Protein AF-A0A349DX85-F1 (afdb_monomer_lite)

Radius of gyration: 20.63 Å; chains: 1; bounding box: 43×67×56 Å

Foldseek 3Di:
DDDDDPPPVVVPPPPPDPPVPPLDADLDVVVLQQCLLVLLLDPDVVSVVSSLVRAADDPVLLVLCLVVVHADDVSDNCVNVVDPVVSVVQSVQQVVVSNVLSVVCVVVVQRPQKGWDDWPDDWDQPDPVQRKTKDFTWTWIDRPPDIWTKTCAIWMQHPSHTYHDDHIGGD

Structure (mmCIF, N/CA/C/O backbone):
data_AF-A0A349DX85-F1
#
_entry.id   AF-A0A349DX85-F1
#
loop_
_atom_site.group_PDB
_atom_site.id
_atom_site.type_symbol
_atom_site.label_atom_id
_atom_site.label_alt_id
_atom_site.label_comp_id
_atom_site.label_asym_id
_atom_site.label_entity_id
_atom_site.label_seq_id
_atom_site.pdbx_PDB_ins_code
_atom_site.Cartn_x
_atom_site.Cartn_y
_atom_site.Cartn_z
_atom_site.occupancy
_atom_site.B_iso_or_equiv
_atom_site.auth_seq_id
_atom_site.auth_comp_id
_atom_site.auth_asym_id
_atom_site.auth_atom_id
_atom_site.pdbx_PDB_model_num
ATOM 1 N N . MET A 1 1 ? 14.541 -55.160 33.016 1.00 45.50 1 MET A N 1
ATOM 2 C CA . MET A 1 1 ? 15.114 -54.557 31.791 1.00 45.50 1 MET A CA 1
ATOM 3 C C . MET A 1 1 ? 14.006 -53.919 30.963 1.00 45.50 1 MET A C 1
ATOM 5 O O . MET A 1 1 ? 13.387 -54.589 30.151 1.00 45.50 1 MET A O 1
ATOM 9 N N . LYS A 1 2 ? 13.692 -52.652 31.232 1.00 49.75 2 LYS A N 1
ATOM 10 C CA . LYS A 1 2 ? 12.716 -51.839 30.493 1.00 49.75 2 LYS A CA 1
ATOM 11 C C . LYS A 1 2 ? 13.091 -50.384 30.753 1.00 49.75 2 LYS A C 1
ATOM 13 O O . LYS A 1 2 ? 12.814 -49.964 31.864 1.00 49.75 2 LYS A O 1
ATOM 18 N N . THR A 1 3 ? 13.722 -49.686 29.799 1.00 51.94 3 THR A N 1
ATOM 19 C CA . THR A 1 3 ? 13.794 -48.201 29.714 1.00 51.94 3 THR A CA 1
ATOM 20 C C . THR A 1 3 ? 14.815 -47.731 28.662 1.00 51.94 3 THR A C 1
ATOM 22 O O . THR A 1 3 ? 15.790 -47.077 28.997 1.00 51.94 3 THR A O 1
ATOM 25 N N . THR A 1 4 ? 14.615 -48.011 27.371 1.00 54.06 4 THR A N 1
ATOM 26 C CA . THR A 1 4 ? 15.433 -47.373 26.305 1.00 54.06 4 THR A CA 1
ATOM 27 C C . THR A 1 4 ? 14.689 -47.266 24.968 1.00 54.06 4 THR A C 1
ATOM 29 O O . THR A 1 4 ? 15.251 -47.534 23.915 1.00 54.06 4 THR A O 1
ATOM 32 N N . PHE A 1 5 ? 13.407 -46.883 24.973 1.00 49.94 5 PHE A N 1
ATOM 33 C CA . PHE A 1 5 ? 12.671 -46.682 23.708 1.00 49.94 5 PHE A CA 1
ATOM 34 C C . PHE A 1 5 ? 11.779 -45.433 23.658 1.00 49.94 5 PHE A C 1
ATOM 36 O O . PHE A 1 5 ? 11.013 -45.269 22.715 1.00 49.94 5 PHE A O 1
ATOM 43 N N . LEU A 1 6 ? 11.880 -44.529 24.644 1.00 48.38 6 LEU A N 1
ATOM 44 C CA . LEU A 1 6 ? 10.982 -43.368 24.759 1.00 48.38 6 LEU A CA 1
ATOM 45 C C . LEU A 1 6 ? 11.647 -42.002 24.511 1.00 48.38 6 LEU A C 1
ATOM 47 O O . LEU A 1 6 ? 10.987 -40.976 24.620 1.00 48.38 6 LEU A O 1
ATOM 51 N N . THR A 1 7 ? 12.932 -41.958 24.157 1.00 50.16 7 THR A N 1
ATOM 52 C CA . THR A 1 7 ? 13.657 -40.697 23.900 1.00 50.16 7 THR A CA 1
ATOM 53 C C . THR A 1 7 ? 13.897 -40.402 22.420 1.00 50.16 7 THR A C 1
ATOM 55 O O . THR A 1 7 ? 14.252 -39.276 22.086 1.00 50.16 7 THR A O 1
ATOM 58 N N . LEU A 1 8 ? 13.641 -41.350 21.509 1.00 45.16 8 LEU A N 1
ATOM 59 C CA . LEU A 1 8 ? 13.883 -41.143 20.073 1.00 45.16 8 LEU A CA 1
ATOM 60 C C . LEU A 1 8 ? 12.685 -40.545 19.307 1.00 45.16 8 LEU A C 1
ATOM 62 O O . LEU A 1 8 ? 12.843 -40.129 18.164 1.00 45.16 8 LEU A O 1
ATOM 66 N N . LEU A 1 9 ? 11.498 -40.455 19.922 1.00 45.16 9 LEU A N 1
ATOM 67 C CA . LEU A 1 9 ? 10.293 -39.919 19.265 1.00 45.16 9 LEU A CA 1
ATOM 68 C C . LEU A 1 9 ? 10.064 -38.413 19.497 1.00 45.16 9 LEU A C 1
ATOM 70 O O . LEU A 1 9 ? 9.167 -37.835 18.890 1.00 45.16 9 LEU A O 1
ATOM 74 N N . LEU A 1 10 ? 10.867 -37.764 20.352 1.00 44.47 10 LEU A N 1
ATOM 75 C CA . LEU A 1 10 ? 10.724 -36.333 20.664 1.00 44.47 10 LEU A CA 1
ATOM 76 C C . LEU A 1 10 ? 11.577 -35.419 19.762 1.00 44.47 10 LEU A C 1
ATOM 78 O O . LEU A 1 10 ? 11.419 -34.204 19.790 1.00 44.47 10 LEU A O 1
ATOM 82 N N . ILE A 1 11 ? 12.472 -35.993 18.951 1.00 48.56 11 ILE A N 1
ATOM 83 C CA . ILE A 1 11 ? 13.346 -35.244 18.030 1.00 48.56 11 ILE A CA 1
ATOM 84 C C . ILE A 1 11 ? 12.696 -35.104 16.636 1.00 48.56 11 ILE A C 1
ATOM 86 O O . ILE A 1 11 ? 13.091 -34.254 15.842 1.00 48.56 11 ILE A O 1
ATOM 90 N N . LEU A 1 12 ? 11.633 -35.868 16.349 1.00 44.25 12 LEU A N 1
ATOM 91 C CA . LEU A 1 12 ? 10.972 -35.894 15.037 1.00 44.25 12 LEU A CA 1
ATOM 92 C C . LEU A 1 12 ? 9.736 -34.982 14.911 1.00 44.25 12 LEU A C 1
ATOM 94 O O . LEU A 1 12 ? 9.037 -35.038 13.904 1.00 44.25 12 LEU A O 1
ATOM 98 N N . SER A 1 13 ? 9.451 -34.140 15.907 1.00 46.94 13 SER A N 1
ATOM 99 C CA . SER A 1 13 ? 8.318 -33.197 15.890 1.00 46.94 13 SER A CA 1
ATOM 100 C C . SER A 1 13 ? 8.722 -31.735 15.644 1.00 46.94 13 SER A C 1
ATOM 102 O O . SER A 1 13 ? 7.856 -30.865 15.599 1.00 46.94 13 SER A O 1
ATOM 104 N N . ILE A 1 14 ? 10.012 -31.445 15.415 1.00 51.28 14 ILE A N 1
ATOM 105 C CA . ILE A 1 14 ? 10.510 -30.073 15.177 1.00 51.28 14 ILE A CA 1
ATOM 106 C C . ILE A 1 14 ? 10.543 -29.698 13.677 1.00 51.28 14 ILE A C 1
ATOM 108 O O . ILE A 1 14 ? 10.655 -28.525 13.331 1.00 51.28 14 ILE A O 1
ATOM 112 N N . THR A 1 15 ? 10.381 -30.643 12.746 1.00 48.22 15 THR A N 1
ATOM 113 C CA . THR A 1 15 ? 10.606 -30.378 11.307 1.00 48.22 15 THR A CA 1
ATOM 114 C C . THR A 1 15 ? 9.354 -30.103 10.471 1.00 48.22 15 THR A C 1
ATOM 116 O O . THR A 1 15 ? 9.464 -29.848 9.274 1.00 48.22 15 THR A O 1
ATOM 119 N N . LEU A 1 16 ? 8.161 -30.065 11.062 1.00 47.06 16 LEU A N 1
ATOM 120 C CA . LEU A 1 16 ? 6.907 -29.907 10.320 1.00 47.06 16 LEU A CA 1
ATOM 121 C C . LEU A 1 16 ? 6.114 -28.699 10.811 1.00 47.06 16 LEU A C 1
ATOM 123 O O . LEU A 1 16 ? 5.065 -28.880 11.396 1.00 47.06 16 LEU A O 1
ATOM 127 N N . PHE A 1 17 ? 6.603 -27.475 10.586 1.00 45.03 17 PHE A N 1
ATOM 128 C CA . PHE A 1 17 ? 5.746 -26.316 10.252 1.00 45.03 17 PHE A CA 1
ATOM 129 C C . PHE A 1 17 ? 6.538 -25.055 9.852 1.00 45.03 17 PHE A C 1
ATOM 131 O O . PHE A 1 17 ? 6.039 -23.941 9.967 1.00 45.03 17 PHE A O 1
ATOM 138 N N . CYS A 1 18 ? 7.734 -25.186 9.268 1.00 43.66 18 CYS A N 1
ATOM 139 C CA . CYS A 1 18 ? 8.260 -24.115 8.416 1.00 43.66 18 CYS A CA 1
ATOM 140 C C . CYS A 1 18 ? 7.638 -24.268 7.020 1.00 43.66 18 CYS A C 1
ATOM 142 O O . CYS A 1 18 ? 8.313 -24.586 6.044 1.00 43.66 18 CYS A O 1
ATOM 144 N N . LYS A 1 19 ? 6.315 -24.071 6.905 1.00 41.06 19 LYS A N 1
ATOM 145 C CA . LYS A 1 19 ? 5.758 -23.685 5.605 1.00 41.06 19 LYS A CA 1
ATOM 146 C C . LYS A 1 19 ? 6.350 -22.310 5.338 1.00 41.06 19 LYS A C 1
ATOM 148 O O . LYS A 1 19 ? 5.855 -21.326 5.879 1.00 41.06 19 LYS A O 1
ATOM 153 N N . ALA A 1 20 ? 7.440 -22.264 4.571 1.00 44.28 20 ALA A N 1
ATOM 154 C CA . ALA A 1 20 ? 7.908 -21.044 3.940 1.00 44.28 20 ALA A CA 1
ATOM 155 C C . ALA A 1 20 ? 6.699 -20.484 3.191 1.00 44.28 20 ALA A C 1
ATOM 157 O O . ALA A 1 20 ? 6.282 -21.011 2.158 1.00 44.28 20 ALA A O 1
ATOM 158 N N . GLN A 1 21 ? 6.028 -19.521 3.817 1.00 40.97 21 GLN A N 1
ATOM 159 C CA . GLN A 1 21 ? 4.832 -18.927 3.272 1.00 40.97 21 GLN A CA 1
ATOM 160 C C . GLN A 1 21 ? 5.281 -18.249 1.992 1.00 40.97 21 GLN A C 1
ATOM 162 O O . GLN A 1 21 ? 6.062 -17.304 2.039 1.00 40.97 21 GLN A O 1
ATOM 167 N N . SER A 1 22 ? 4.861 -18.825 0.865 1.00 43.88 22 SER A N 1
ATOM 168 C CA . SER A 1 22 ? 5.171 -18.356 -0.476 1.00 43.88 22 SER A CA 1
ATOM 169 C C . SER A 1 22 ? 5.131 -16.828 -0.500 1.00 43.88 22 SER A C 1
ATOM 171 O O . SER A 1 22 ? 4.083 -16.210 -0.301 1.00 43.88 22 SER A O 1
ATOM 173 N N . THR A 1 23 ? 6.305 -16.237 -0.700 1.00 53.22 23 THR A N 1
ATOM 174 C CA . THR A 1 23 ? 6.610 -14.803 -0.739 1.00 53.22 23 THR A CA 1
ATOM 175 C C . THR A 1 23 ? 6.076 -14.149 -2.012 1.00 53.22 23 THR A C 1
ATOM 177 O O . THR A 1 23 ? 6.702 -13.255 -2.570 1.00 53.22 23 THR A O 1
ATOM 180 N N . LYS A 1 24 ? 4.925 -14.601 -2.524 1.00 72.38 24 LYS A N 1
ATOM 181 C CA . LYS A 1 24 ? 4.341 -13.999 -3.720 1.00 72.38 24 LYS A CA 1
ATOM 182 C C . LYS A 1 24 ? 3.928 -12.568 -3.393 1.00 72.38 24 LYS A C 1
ATOM 184 O O . LYS A 1 24 ? 3.187 -12.327 -2.436 1.00 72.38 24 LYS A O 1
ATOM 189 N N . ASN A 1 25 ? 4.457 -11.636 -4.176 1.00 89.12 25 ASN A N 1
ATOM 190 C CA . ASN A 1 25 ? 4.056 -10.239 -4.158 1.00 89.12 25 ASN A CA 1
ATOM 191 C C . ASN A 1 25 ? 2.585 -10.110 -4.593 1.00 89.12 25 ASN A C 1
ATOM 193 O O . ASN A 1 25 ? 1.967 -11.061 -5.084 1.00 89.12 25 ASN A O 1
ATOM 197 N N . TYR A 1 26 ? 1.995 -8.933 -4.397 1.00 95.06 26 TYR A N 1
ATOM 198 C CA . TYR A 1 26 ? 0.586 -8.721 -4.719 1.00 95.06 26 TYR A CA 1
ATOM 199 C C . TYR A 1 26 ? 0.382 -8.574 -6.228 1.00 95.06 26 TYR A C 1
ATOM 201 O O . TYR A 1 26 ? 0.783 -7.578 -6.813 1.00 95.06 26 TYR A O 1
ATOM 209 N N . THR A 1 27 ? -0.318 -9.517 -6.857 1.00 95.56 27 THR A N 1
ATOM 210 C CA . THR A 1 27 ? -0.780 -9.401 -8.258 1.00 95.56 27 THR A CA 1
ATOM 211 C C . THR A 1 27 ? -2.207 -8.842 -8.365 1.00 95.56 27 THR A C 1
ATOM 213 O O . THR A 1 27 ? -2.621 -8.332 -9.413 1.00 95.56 27 THR A O 1
ATOM 216 N N . ASN A 1 28 ? -2.949 -8.894 -7.252 1.00 95.50 28 ASN A N 1
ATOM 217 C CA . ASN A 1 28 ? -4.299 -8.368 -7.071 1.00 95.50 28 ASN A CA 1
ATOM 218 C C . ASN A 1 28 ? -4.268 -7.201 -6.072 1.00 95.50 28 ASN A C 1
ATOM 220 O O . ASN A 1 28 ? -3.867 -7.372 -4.919 1.00 95.50 28 ASN A O 1
ATOM 224 N N . ILE A 1 29 ? -4.716 -6.026 -6.514 1.00 96.44 29 ILE A N 1
ATOM 225 C CA . ILE A 1 29 ? -4.672 -4.805 -5.709 1.00 96.44 29 ILE A CA 1
ATOM 226 C C . ILE A 1 29 ? -5.679 -4.806 -4.555 1.00 96.44 29 ILE A C 1
ATOM 228 O O . ILE A 1 29 ? -5.380 -4.315 -3.472 1.00 96.44 29 ILE A O 1
ATOM 232 N N . THR A 1 30 ? -6.847 -5.423 -4.740 1.00 96.75 30 THR A N 1
ATOM 233 C CA . THR A 1 30 ? -7.849 -5.563 -3.679 1.00 96.75 30 THR A CA 1
ATOM 234 C C . THR A 1 30 ? -7.274 -6.362 -2.521 1.00 96.75 30 THR A C 1
ATOM 236 O O . THR A 1 30 ? -7.438 -5.988 -1.365 1.00 96.75 30 THR A O 1
ATOM 239 N N . LYS A 1 31 ? -6.500 -7.410 -2.825 1.00 97.25 31 LYS A N 1
ATOM 240 C CA . LYS A 1 31 ? -5.841 -8.227 -1.806 1.00 97.25 31 LYS A CA 1
ATOM 241 C C . LYS A 1 31 ? -4.807 -7.434 -0.996 1.00 97.25 31 LYS A C 1
ATOM 243 O O . LYS A 1 31 ? -4.734 -7.597 0.221 1.00 97.25 31 LYS A O 1
ATOM 248 N N . LEU A 1 32 ? -4.060 -6.542 -1.653 1.00 97.25 32 LEU A N 1
ATOM 249 C CA . LEU A 1 32 ? -3.158 -5.593 -0.990 1.00 97.25 32 LEU A CA 1
ATOM 250 C C . LEU A 1 32 ? -3.940 -4.719 0.003 1.00 97.25 32 LEU A C 1
ATOM 252 O O . LEU A 1 32 ? -3.557 -4.613 1.170 1.00 97.25 32 LEU A O 1
ATOM 256 N N . TYR A 1 33 ? -5.070 -4.152 -0.425 1.00 98.00 33 TYR A N 1
ATOM 257 C CA . TYR A 1 33 ? -5.909 -3.310 0.430 1.00 98.00 33 TYR A CA 1
ATOM 258 C C . TYR A 1 33 ? -6.559 -4.066 1.595 1.00 98.00 33 TYR A C 1
ATOM 260 O O . TYR A 1 33 ? -6.602 -3.548 2.710 1.00 98.00 33 TYR A O 1
ATOM 268 N N . GLU A 1 34 ? -7.014 -5.299 1.377 1.00 97.81 34 GLU A N 1
ATOM 269 C CA . GLU A 1 34 ? -7.585 -6.164 2.415 1.00 97.81 34 GLU A CA 1
ATOM 270 C C . GLU A 1 34 ? -6.577 -6.559 3.497 1.00 97.81 34 GLU A C 1
ATOM 272 O O . GLU A 1 34 ? -6.943 -6.740 4.665 1.00 97.81 34 GLU A O 1
ATOM 277 N N . ASP A 1 35 ? -5.311 -6.736 3.122 1.00 98.06 35 ASP A N 1
ATOM 278 C CA . ASP A 1 35 ? -4.264 -7.150 4.049 1.00 98.06 35 ASP A CA 1
ATOM 279 C C . ASP A 1 35 ? -3.699 -5.962 4.847 1.00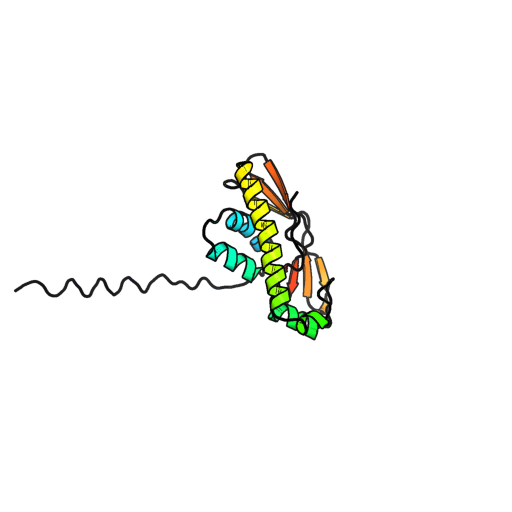 98.06 35 ASP A C 1
ATOM 281 O O . ASP A 1 35 ? -3.280 -6.145 5.994 1.00 98.06 35 ASP A O 1
ATOM 285 N N . PHE A 1 36 ? -3.807 -4.730 4.339 1.00 98.25 36 PHE A N 1
ATOM 286 C CA . PHE A 1 36 ? -3.384 -3.517 5.046 1.00 98.25 36 PHE A CA 1
ATOM 287 C C . PHE A 1 36 ? -3.942 -3.371 6.483 1.00 98.25 36 PHE A C 1
ATOM 289 O O . PHE A 1 36 ? -3.143 -3.232 7.415 1.00 98.25 36 PHE A O 1
ATOM 296 N N . PRO A 1 37 ? -5.264 -3.451 6.755 1.00 98.38 37 PRO A N 1
ATOM 297 C CA . PRO A 1 37 ? -5.777 -3.363 8.125 1.00 98.38 37 PRO A CA 1
ATOM 298 C C . PRO A 1 37 ? -5.320 -4.530 9.011 1.00 98.38 37 PRO A C 1
ATOM 300 O O . PRO A 1 37 ? -5.190 -4.360 10.223 1.00 98.38 37 PRO A O 1
ATOM 303 N N . LYS A 1 38 ? -5.035 -5.711 8.446 1.00 98.19 38 LYS A N 1
ATOM 304 C CA . LYS A 1 38 ? -4.482 -6.849 9.206 1.00 98.19 38 LYS A CA 1
ATOM 305 C C . LYS A 1 38 ? -3.058 -6.544 9.663 1.00 98.19 38 LYS A C 1
ATOM 307 O O . LYS A 1 38 ? -2.709 -6.808 10.811 1.00 98.19 38 LYS A O 1
ATOM 312 N N . VAL A 1 39 ? -2.270 -5.918 8.792 1.00 97.69 39 VAL A N 1
ATOM 313 C CA . VAL A 1 39 ? -0.903 -5.476 9.087 1.00 97.69 39 VAL A CA 1
ATOM 314 C C . VAL A 1 39 ? -0.891 -4.379 10.144 1.00 97.69 39 VAL A C 1
ATOM 316 O O . VAL A 1 39 ? -0.122 -4.475 11.099 1.00 97.69 39 VAL A O 1
ATOM 319 N N . LEU A 1 40 ? -1.793 -3.395 10.054 1.00 98.12 40 LEU A N 1
ATOM 320 C CA . LEU A 1 40 ? -1.943 -2.360 11.085 1.00 98.12 40 LEU A CA 1
ATOM 321 C C . LEU A 1 40 ? -2.223 -2.956 12.474 1.00 98.12 40 LEU A C 1
ATOM 323 O O . LEU A 1 40 ? -1.707 -2.454 13.473 1.00 98.12 40 LEU A O 1
ATOM 327 N N . LYS A 1 41 ? -3.017 -4.030 12.543 1.00 98.25 41 LYS A N 1
ATOM 328 C CA . LYS A 1 41 ? -3.371 -4.725 13.792 1.00 98.25 41 LYS A CA 1
ATOM 329 C C . LYS A 1 41 ? -2.273 -5.655 14.315 1.00 98.25 41 LYS A C 1
ATOM 331 O O . LYS A 1 41 ? -2.285 -6.000 15.494 1.00 98.25 41 LYS A O 1
ATOM 336 N N . SER A 1 42 ? -1.330 -6.067 13.470 1.00 97.25 42 SER A N 1
ATOM 337 C CA . SER A 1 42 ? -0.318 -7.061 13.830 1.00 97.25 42 SER A CA 1
ATOM 338 C C . SER A 1 42 ? 0.665 -6.534 14.876 1.00 97.25 42 SER A C 1
ATOM 340 O O . SER A 1 42 ? 1.272 -5.482 14.702 1.00 97.25 42 SER A O 1
ATOM 342 N N . ASN A 1 43 ? 0.911 -7.293 15.942 1.00 95.25 43 ASN A N 1
ATOM 343 C CA . ASN A 1 43 ? 2.038 -7.047 16.854 1.00 95.25 43 ASN A CA 1
ATOM 344 C C . ASN A 1 43 ? 3.320 -7.784 16.422 1.00 95.25 43 ASN A C 1
ATOM 346 O O . ASN A 1 43 ? 4.364 -7.621 17.043 1.00 95.25 43 ASN A O 1
ATOM 350 N N . ASN A 1 44 ? 3.256 -8.589 15.358 1.00 96.06 44 ASN A N 1
ATOM 351 C CA . ASN A 1 44 ? 4.395 -9.334 14.840 1.00 96.06 44 ASN A CA 1
ATOM 352 C C . ASN A 1 44 ? 5.134 -8.502 13.784 1.00 96.06 44 ASN A C 1
ATOM 354 O O . ASN A 1 44 ? 4.629 -8.318 12.673 1.00 96.06 44 ASN A O 1
ATOM 358 N N . TRP A 1 45 ? 6.345 -8.047 14.121 1.00 93.50 45 TRP A N 1
ATOM 359 C CA . TRP A 1 45 ? 7.194 -7.258 13.223 1.00 93.50 45 TRP A CA 1
ATOM 360 C C . TRP A 1 45 ? 7.469 -7.954 11.885 1.00 93.50 45 TRP A C 1
ATOM 362 O O . TRP A 1 45 ? 7.490 -7.290 10.856 1.00 93.50 45 TRP A O 1
ATOM 372 N N . ARG A 1 46 ? 7.578 -9.289 11.855 1.00 94.56 46 ARG A N 1
ATOM 373 C CA . ARG A 1 46 ? 7.811 -10.032 10.604 1.00 94.56 46 ARG A CA 1
ATOM 374 C C . ARG A 1 46 ? 6.646 -9.906 9.625 1.00 94.56 46 ARG A C 1
ATOM 376 O O . ARG A 1 46 ? 6.879 -9.814 8.431 1.00 94.56 46 ARG A O 1
ATOM 383 N N . VAL A 1 47 ? 5.406 -9.861 10.119 1.00 94.62 47 VAL A N 1
ATOM 384 C CA . VAL A 1 47 ? 4.210 -9.657 9.274 1.00 94.62 47 VAL A CA 1
ATOM 385 C C . VAL A 1 47 ? 4.210 -8.252 8.672 1.00 94.62 47 VAL A C 1
ATOM 387 O O . VAL A 1 47 ? 3.819 -8.064 7.525 1.00 94.62 47 VAL A O 1
ATOM 390 N N . ILE A 1 48 ? 4.651 -7.267 9.455 1.00 94.31 48 ILE A N 1
ATOM 391 C CA . ILE A 1 48 ? 4.736 -5.874 9.020 1.00 94.31 48 ILE A CA 1
ATOM 392 C C . ILE A 1 48 ? 5.834 -5.723 7.963 1.00 94.31 48 ILE A C 1
ATOM 394 O O . ILE A 1 48 ? 5.581 -5.175 6.893 1.00 94.31 48 ILE A O 1
ATOM 398 N N . ASP A 1 49 ? 7.027 -6.246 8.244 1.00 93.50 49 ASP A N 1
ATOM 399 C CA . ASP A 1 49 ? 8.166 -6.185 7.332 1.00 93.50 49 ASP A CA 1
ATOM 400 C C . ASP A 1 49 ? 7.893 -6.927 6.015 1.00 93.50 49 ASP A C 1
ATOM 402 O O . ASP A 1 49 ? 8.118 -6.364 4.945 1.00 93.50 49 ASP A O 1
ATOM 406 N N . ASP A 1 50 ? 7.321 -8.137 6.073 1.00 94.31 50 ASP A N 1
ATOM 407 C CA . ASP A 1 50 ? 6.941 -8.917 4.886 1.00 94.31 50 ASP A CA 1
ATOM 408 C C . ASP A 1 50 ? 5.935 -8.167 4.003 1.00 94.31 50 ASP A C 1
ATOM 410 O O . ASP A 1 50 ? 6.124 -8.071 2.789 1.00 94.31 50 ASP A O 1
ATOM 414 N N . TYR A 1 51 ? 4.903 -7.561 4.600 1.00 95.62 51 TYR A N 1
ATOM 415 C CA . TYR A 1 51 ? 3.948 -6.746 3.851 1.00 95.62 51 TYR A CA 1
ATOM 416 C C . TYR A 1 51 ? 4.639 -5.592 3.118 1.00 95.62 51 TYR A C 1
ATOM 418 O O . TYR A 1 51 ? 4.417 -5.407 1.922 1.00 95.62 51 TYR A O 1
ATOM 426 N N . PHE A 1 52 ? 5.505 -4.836 3.800 1.00 94.44 52 PHE A N 1
ATOM 427 C CA . PHE A 1 52 ? 6.193 -3.704 3.177 1.00 94.44 52 PHE A CA 1
ATOM 428 C C . PHE A 1 52 ? 7.199 -4.128 2.111 1.00 94.44 52 PHE A C 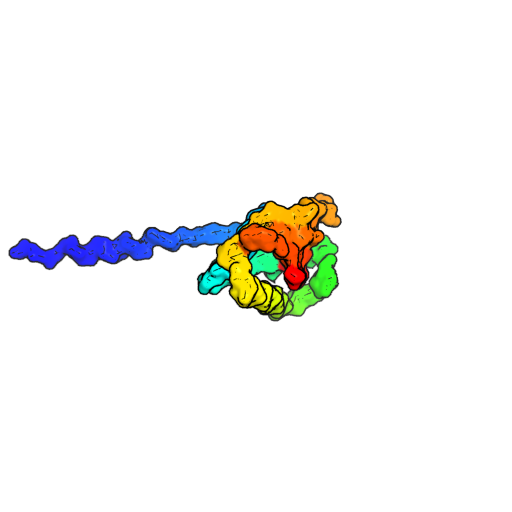1
ATOM 430 O O . PHE A 1 52 ? 7.255 -3.493 1.063 1.00 94.44 52 PHE A O 1
ATOM 437 N N . ASN A 1 53 ? 7.934 -5.222 2.308 1.00 92.31 53 ASN A N 1
ATOM 438 C CA . ASN A 1 53 ? 8.829 -5.758 1.276 1.00 92.31 53 ASN A CA 1
ATOM 439 C C . ASN A 1 53 ? 8.065 -6.175 0.003 1.00 92.31 53 ASN A C 1
ATOM 441 O O . ASN A 1 53 ? 8.595 -6.071 -1.105 1.00 92.31 53 ASN A O 1
ATOM 445 N N . LYS A 1 54 ? 6.805 -6.609 0.147 1.00 94.25 54 LYS A N 1
ATOM 446 C CA . LYS A 1 54 ? 5.934 -6.981 -0.978 1.00 94.25 54 LYS A CA 1
ATOM 447 C C . LYS A 1 54 ? 5.340 -5.797 -1.728 1.00 94.25 54 LYS A C 1
ATOM 449 O O . LYS A 1 54 ? 5.071 -5.937 -2.916 1.00 94.25 54 LYS A O 1
ATOM 454 N N . ILE A 1 55 ? 5.092 -4.673 -1.054 1.00 95.25 55 ILE A N 1
ATOM 455 C CA . ILE A 1 55 ? 4.406 -3.529 -1.674 1.00 95.25 55 ILE A CA 1
ATOM 456 C C . ILE A 1 55 ? 5.337 -2.384 -2.040 1.00 95.25 55 ILE A C 1
ATOM 458 O O . ILE A 1 55 ? 4.974 -1.587 -2.885 1.00 95.25 55 ILE A O 1
ATOM 462 N N . LEU A 1 56 ? 6.507 -2.243 -1.425 1.00 93.31 56 LEU A N 1
ATOM 463 C CA . LEU A 1 56 ? 7.409 -1.140 -1.748 1.00 93.31 56 LEU A CA 1
ATOM 464 C C . LEU A 1 56 ? 8.238 -1.470 -2.989 1.00 93.31 56 LEU A C 1
ATOM 466 O O . LEU A 1 56 ? 8.492 -2.643 -3.289 1.00 93.31 56 LEU A O 1
ATOM 470 N N . VAL A 1 57 ? 8.654 -0.422 -3.701 1.00 89.69 57 VAL A N 1
ATOM 471 C CA . VAL A 1 57 ? 9.624 -0.528 -4.796 1.00 89.69 57 VAL A CA 1
ATOM 472 C C . VAL A 1 57 ? 10.907 -1.211 -4.328 1.00 89.69 57 VAL A C 1
ATOM 474 O O . VAL A 1 57 ? 11.366 -1.020 -3.201 1.00 89.69 57 VAL A O 1
ATOM 477 N N . ASN A 1 58 ? 11.487 -2.024 -5.204 1.00 87.31 58 ASN A N 1
ATOM 478 C CA . ASN A 1 58 ? 12.730 -2.743 -4.957 1.00 87.31 58 ASN A CA 1
ATOM 479 C C . ASN A 1 58 ? 13.667 -2.622 -6.169 1.00 87.31 58 ASN A C 1
ATOM 481 O O . ASN A 1 58 ? 13.326 -2.002 -7.174 1.00 87.31 58 ASN A O 1
ATOM 485 N N . LYS A 1 59 ? 14.853 -3.234 -6.082 1.00 85.75 59 LYS A N 1
ATOM 486 C CA . LYS A 1 59 ? 15.857 -3.180 -7.153 1.00 85.75 59 LYS A CA 1
ATOM 487 C C . LYS A 1 59 ? 15.336 -3.701 -8.501 1.00 85.75 59 LYS A C 1
ATOM 489 O O . LYS A 1 59 ? 15.679 -3.116 -9.519 1.00 85.75 59 LYS A O 1
ATOM 494 N N . SER A 1 60 ? 14.513 -4.755 -8.504 1.00 87.62 60 SER A N 1
ATOM 495 C CA . SER A 1 60 ? 13.922 -5.314 -9.731 1.00 87.62 60 SER A CA 1
ATOM 496 C C . SER A 1 60 ? 12.982 -4.309 -10.384 1.00 87.62 60 SER A C 1
ATOM 498 O O . SER A 1 60 ? 13.170 -3.960 -11.540 1.00 87.62 60 SER A O 1
ATOM 500 N N . THR A 1 61 ? 12.045 -3.755 -9.605 1.00 88.44 61 THR A N 1
ATOM 501 C CA . THR A 1 61 ? 11.093 -2.748 -10.091 1.00 88.44 61 THR A CA 1
ATOM 502 C C . THR A 1 61 ? 11.808 -1.527 -10.667 1.00 88.44 61 THR A C 1
ATOM 504 O O . THR A 1 61 ? 11.423 -1.030 -11.719 1.00 88.44 61 THR A O 1
ATOM 507 N N . MET A 1 62 ? 12.866 -1.060 -9.999 1.00 85.12 62 MET A N 1
ATOM 508 C CA . MET A 1 62 ? 13.663 0.062 -10.491 1.00 85.12 62 MET A CA 1
ATOM 509 C C . MET A 1 62 ? 14.396 -0.292 -11.791 1.00 85.12 62 MET A C 1
ATOM 511 O O . MET A 1 62 ? 14.321 0.477 -12.742 1.00 85.12 62 MET A O 1
ATOM 515 N N . GLY A 1 63 ? 15.043 -1.462 -11.860 1.00 85.69 63 GLY A N 1
ATOM 516 C CA . GLY A 1 63 ? 15.733 -1.926 -13.069 1.00 85.69 63 GLY A CA 1
ATOM 517 C C . GLY A 1 63 ? 14.797 -2.055 -14.271 1.00 85.69 63 GLY A C 1
ATOM 518 O O . GLY A 1 63 ? 15.124 -1.568 -15.348 1.00 85.69 63 GLY A O 1
ATOM 519 N N . TYR A 1 64 ? 13.597 -2.605 -14.067 1.00 88.44 64 TYR A N 1
ATOM 520 C CA . TYR A 1 64 ? 12.571 -2.677 -15.108 1.00 88.44 64 TYR A CA 1
ATOM 521 C C . TYR A 1 64 ? 12.193 -1.291 -15.643 1.00 88.44 64 TYR A C 1
ATOM 523 O O . TYR A 1 64 ? 12.028 -1.107 -16.848 1.00 88.44 64 TYR A O 1
ATOM 531 N N . MET A 1 65 ? 12.046 -0.307 -14.753 1.00 84.88 65 MET A N 1
ATOM 532 C CA . MET A 1 65 ? 11.704 1.056 -15.154 1.00 84.88 65 MET A CA 1
ATOM 533 C C . MET A 1 65 ? 12.810 1.730 -15.960 1.00 84.88 65 MET A C 1
ATOM 535 O O . MET A 1 65 ? 12.501 2.418 -16.926 1.00 84.88 65 MET A O 1
ATOM 539 N N . GLU A 1 66 ? 14.074 1.521 -15.601 1.00 84.19 66 GLU A N 1
ATOM 540 C CA . GLU A 1 66 ? 15.204 2.039 -16.376 1.00 84.19 66 GLU A CA 1
ATOM 541 C C . GLU A 1 66 ? 15.296 1.391 -17.755 1.00 84.19 66 GLU A C 1
ATOM 543 O O . GLU A 1 66 ? 15.390 2.110 -18.746 1.00 84.19 66 GLU A O 1
ATOM 548 N N . GLU A 1 67 ? 15.186 0.062 -17.830 1.00 87.88 67 GLU A N 1
ATOM 549 C CA . GLU A 1 67 ? 15.214 -0.687 -19.093 1.00 87.88 67 GLU A CA 1
ATOM 550 C C . GLU A 1 67 ? 14.140 -0.209 -20.081 1.00 87.88 67 GLU A C 1
ATOM 552 O O . GLU A 1 67 ? 14.365 -0.171 -21.289 1.00 87.88 67 GLU A O 1
ATOM 557 N N . HIS A 1 68 ? 12.971 0.173 -19.567 1.00 87.69 68 HIS A N 1
ATOM 558 C CA . HIS A 1 68 ? 11.812 0.550 -20.374 1.00 87.69 68 HIS A CA 1
ATOM 559 C C . HIS A 1 68 ? 11.618 2.050 -20.533 1.00 87.69 68 HIS A C 1
ATOM 561 O O . HIS A 1 68 ? 10.557 2.488 -20.986 1.00 87.69 68 HIS A O 1
ATOM 567 N N . GLU A 1 69 ? 12.613 2.834 -20.147 1.00 85.06 69 GLU A N 1
ATOM 568 C CA . GLU A 1 69 ? 12.534 4.274 -20.238 1.00 85.06 69 GLU A CA 1
ATOM 569 C C . GLU A 1 69 ? 11.304 4.874 -19.516 1.00 85.06 69 GLU A C 1
ATOM 571 O O . GLU A 1 69 ? 10.561 5.720 -20.027 1.00 85.06 69 GLU A O 1
ATOM 576 N N . LEU A 1 70 ? 11.110 4.469 -18.260 1.00 83.00 70 LEU A N 1
ATOM 577 C CA . LEU A 1 70 ? 10.048 4.960 -17.389 1.00 83.00 70 LEU A CA 1
ATOM 578 C C . LEU A 1 70 ? 10.621 5.844 -16.281 1.00 83.00 70 LEU A C 1
ATOM 580 O O . LEU A 1 70 ? 11.427 5.410 -15.462 1.00 83.00 70 LEU A O 1
ATOM 584 N N . SER A 1 71 ? 10.134 7.081 -16.194 1.00 73.56 71 SER A N 1
ATOM 585 C CA . SER A 1 71 ? 10.408 7.977 -15.066 1.00 73.56 71 SER A CA 1
ATOM 586 C C . SER A 1 71 ? 9.151 8.232 -14.257 1.00 73.56 71 SER A C 1
ATOM 588 O O . SER A 1 71 ? 8.094 8.497 -14.831 1.00 73.56 71 SER A O 1
ATOM 590 N N . TYR A 1 72 ? 9.284 8.254 -12.934 1.00 68.19 72 TYR A N 1
ATOM 591 C CA . TYR A 1 72 ? 8.187 8.609 -12.046 1.00 68.19 72 TYR A CA 1
ATOM 592 C C . TYR A 1 72 ? 8.649 9.615 -10.981 1.00 68.19 72 TYR A C 1
ATOM 594 O O . TYR A 1 72 ? 9.434 9.276 -10.099 1.00 68.19 72 TYR A O 1
ATOM 602 N N . GLY A 1 73 ? 8.163 10.860 -11.049 1.00 66.31 73 GLY A N 1
ATOM 603 C CA . GLY A 1 73 ? 8.489 11.913 -10.076 1.00 66.31 73 GLY A CA 1
ATOM 604 C C . GLY A 1 73 ? 9.999 12.094 -9.858 1.00 66.31 73 GLY A C 1
ATOM 605 O O . GLY A 1 73 ? 10.749 12.300 -10.813 1.00 66.31 73 GLY A O 1
ATOM 606 N N . ASP A 1 74 ? 10.444 11.993 -8.600 1.00 47.62 74 ASP A N 1
ATOM 607 C CA . ASP A 1 74 ? 11.864 12.040 -8.210 1.00 47.62 74 ASP A CA 1
ATOM 608 C C . ASP A 1 74 ? 12.624 10.725 -8.457 1.00 47.62 74 ASP A C 1
ATOM 610 O O . ASP A 1 74 ? 13.856 10.719 -8.459 1.00 47.62 74 ASP A O 1
ATOM 614 N N . PHE A 1 75 ? 11.924 9.625 -8.760 1.00 55.28 75 PHE A N 1
ATOM 615 C CA . PHE A 1 75 ? 12.522 8.416 -9.335 1.00 55.28 75 PHE A CA 1
ATOM 616 C C . PHE A 1 75 ? 12.771 8.647 -10.832 1.00 55.28 75 PHE A C 1
ATOM 618 O O . PHE A 1 75 ? 12.203 7.996 -11.712 1.00 55.28 75 PHE A O 1
ATOM 625 N N . ARG A 1 76 ? 13.604 9.646 -11.135 1.00 54.88 76 ARG A N 1
ATOM 626 C CA . ARG A 1 76 ? 14.215 9.796 -12.456 1.00 54.88 76 ARG A CA 1
ATOM 627 C C . ARG A 1 76 ? 15.313 8.750 -12.601 1.00 54.88 76 ARG A C 1
ATOM 629 O O . ARG A 1 76 ? 15.937 8.374 -11.616 1.00 54.88 76 ARG A O 1
ATOM 636 N N . TYR A 1 77 ? 15.577 8.356 -13.840 1.00 50.09 77 TYR A N 1
ATOM 637 C CA . TYR A 1 77 ? 16.617 7.439 -14.329 1.00 50.09 77 TYR A CA 1
ATOM 638 C C . TYR A 1 77 ? 17.954 7.418 -13.575 1.00 50.09 77 TYR A C 1
ATOM 640 O O . TYR A 1 77 ? 18.606 6.388 -13.484 1.00 50.09 77 TYR A O 1
ATOM 648 N N . ASN A 1 78 ? 18.352 8.528 -12.956 1.0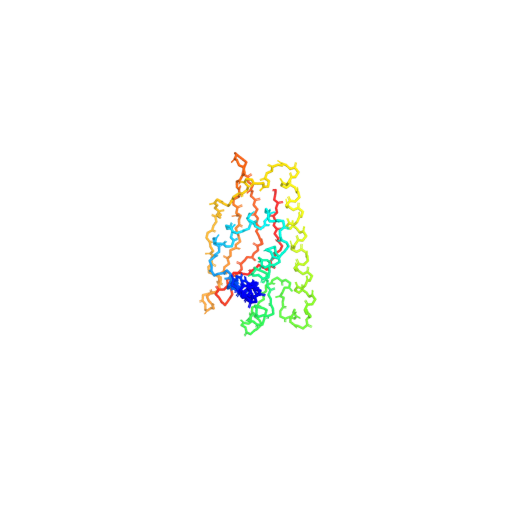0 48.41 78 ASN A N 1
ATOM 649 C CA . ASN A 1 78 ? 19.567 8.599 -12.151 1.00 48.41 78 ASN A CA 1
ATOM 650 C C . ASN A 1 78 ? 19.452 7.943 -10.758 1.00 48.41 78 ASN A C 1
ATOM 652 O O . ASN A 1 78 ? 20.471 7.779 -10.095 1.00 48.41 78 ASN A O 1
ATOM 656 N N . ALA A 1 79 ? 18.262 7.530 -10.306 1.00 50.31 79 ALA A N 1
ATOM 657 C CA . ALA A 1 79 ? 18.046 6.891 -9.003 1.00 50.31 79 ALA A CA 1
ATOM 658 C C . ALA A 1 79 ? 18.684 5.493 -8.891 1.00 50.31 79 ALA A C 1
ATOM 660 O O . ALA A 1 79 ? 18.998 5.062 -7.788 1.00 50.31 79 ALA A O 1
ATOM 661 N N . LEU A 1 80 ? 18.956 4.804 -10.006 1.00 49.88 80 LEU A N 1
ATOM 662 C CA . LEU A 1 80 ? 19.717 3.543 -9.994 1.00 49.88 80 LEU A CA 1
ATOM 663 C C . LEU A 1 80 ? 21.224 3.748 -9.820 1.00 49.88 80 LEU A C 1
ATOM 665 O O . LEU A 1 80 ? 21.905 2.852 -9.322 1.00 49.88 80 LEU A O 1
ATOM 669 N N . ARG A 1 81 ? 21.737 4.946 -10.134 1.00 50.81 81 ARG A N 1
ATOM 670 C CA . ARG A 1 81 ? 23.100 5.357 -9.756 1.00 50.81 81 ARG A CA 1
ATOM 671 C C . ARG A 1 81 ? 23.177 5.854 -8.310 1.00 50.81 81 ARG A C 1
ATOM 673 O O . ARG A 1 81 ? 24.272 5.899 -7.760 1.00 50.81 81 ARG A O 1
ATOM 680 N N . ILE A 1 82 ? 22.044 6.181 -7.682 1.00 51.47 82 ILE A N 1
ATOM 681 C CA . ILE A 1 82 ? 21.961 6.670 -6.299 1.00 51.47 82 ILE A CA 1
ATOM 682 C C . ILE A 1 82 ? 21.400 5.555 -5.399 1.00 51.47 82 ILE A C 1
ATOM 684 O O . ILE A 1 82 ? 20.273 5.605 -4.933 1.00 51.47 82 ILE A O 1
ATOM 688 N N . GLU A 1 83 ? 22.246 4.540 -5.212 1.00 64.75 83 GLU A N 1
ATOM 689 C CA . GLU A 1 83 ? 22.362 3.576 -4.105 1.00 64.75 83 GLU A CA 1
ATOM 690 C C . GLU A 1 83 ? 21.117 2.868 -3.495 1.00 64.75 83 GLU A C 1
ATOM 692 O O . GLU A 1 83 ? 20.039 3.438 -3.324 1.00 64.75 83 GLU A O 1
ATOM 697 N N . PRO A 1 84 ? 21.298 1.629 -2.976 1.00 69.06 84 PRO A N 1
ATOM 698 C CA . PRO A 1 84 ? 20.348 0.951 -2.074 1.00 69.06 84 PRO A CA 1
ATOM 699 C C . PRO A 1 84 ? 19.769 1.830 -0.946 1.00 69.06 84 PRO A C 1
ATOM 701 O O . PRO A 1 84 ? 18.696 1.531 -0.414 1.00 69.06 84 PRO A O 1
ATOM 704 N N . LEU A 1 85 ? 20.461 2.918 -0.596 1.00 78.56 85 LEU A N 1
ATOM 705 C CA . LEU A 1 85 ? 20.040 3.908 0.384 1.00 78.56 85 LEU A CA 1
ATOM 706 C C . LEU A 1 85 ? 18.717 4.604 0.036 1.00 78.56 85 LEU A C 1
ATOM 708 O O . LEU A 1 85 ? 17.915 4.780 0.947 1.00 78.56 85 LEU A O 1
ATOM 712 N N . ILE A 1 86 ? 18.417 4.955 -1.225 1.00 78.94 86 ILE A N 1
ATOM 713 C CA . ILE A 1 86 ? 17.139 5.631 -1.549 1.00 78.94 86 ILE A CA 1
ATOM 714 C C . ILE A 1 86 ? 15.950 4.722 -1.235 1.00 78.94 86 ILE A C 1
ATOM 716 O O . ILE A 1 86 ? 15.010 5.136 -0.554 1.00 78.94 86 ILE A O 1
ATOM 720 N N . ILE A 1 87 ? 16.003 3.466 -1.689 1.00 82.19 87 ILE A N 1
ATOM 721 C CA . ILE A 1 87 ? 14.950 2.474 -1.423 1.00 82.19 87 ILE A CA 1
ATOM 722 C C . ILE A 1 87 ? 14.811 2.261 0.090 1.00 82.19 87 ILE A C 1
ATOM 724 O O . ILE A 1 87 ? 13.699 2.196 0.619 1.00 82.19 87 ILE A O 1
ATOM 728 N N . HIS A 1 88 ? 15.938 2.204 0.802 1.00 86.00 88 HIS A N 1
ATOM 729 C CA . HIS A 1 88 ? 15.956 2.075 2.252 1.00 86.00 88 HIS A CA 1
ATOM 730 C C . HIS A 1 88 ? 15.309 3.278 2.963 1.00 86.00 88 HIS A C 1
ATOM 732 O O . HIS A 1 88 ? 14.437 3.089 3.814 1.00 86.00 88 HIS A O 1
ATOM 738 N N . PHE A 1 89 ? 15.664 4.509 2.588 1.00 87.31 89 PHE A N 1
ATOM 739 C CA . PHE A 1 89 ? 15.075 5.726 3.147 1.00 87.31 89 PHE A CA 1
ATOM 740 C C . PHE A 1 89 ? 13.585 5.834 2.833 1.00 87.31 89 PHE A C 1
ATOM 742 O O . PHE A 1 89 ? 12.801 6.158 3.726 1.00 87.31 89 PHE A O 1
ATOM 749 N N . PHE A 1 90 ? 13.173 5.497 1.608 1.00 87.50 90 PHE A N 1
ATOM 750 C CA . PHE A 1 90 ? 11.762 5.443 1.242 1.00 87.50 90 PHE A CA 1
ATOM 751 C C . PHE A 1 90 ? 11.004 4.444 2.121 1.00 87.50 90 PHE A C 1
ATOM 753 O O . PHE A 1 90 ? 9.964 4.794 2.679 1.00 87.50 90 PHE A O 1
ATOM 760 N N . LYS A 1 91 ? 11.557 3.242 2.339 1.00 90.38 91 LYS A N 1
ATOM 761 C CA . LYS A 1 91 ? 10.974 2.240 3.242 1.00 90.38 91 LYS A CA 1
ATOM 762 C C . LYS A 1 91 ? 10.831 2.761 4.671 1.00 90.38 91 LYS A C 1
ATOM 764 O O . LYS A 1 91 ? 9.748 2.637 5.243 1.00 90.38 91 LYS A O 1
ATOM 769 N N . ILE A 1 92 ? 11.879 3.362 5.241 1.00 91.62 92 ILE A N 1
ATOM 770 C CA . ILE A 1 92 ? 11.830 3.948 6.592 1.00 91.62 92 ILE A CA 1
ATOM 771 C C . ILE A 1 92 ? 10.754 5.032 6.668 1.00 91.62 92 ILE A C 1
ATOM 773 O O . ILE A 1 92 ? 9.928 5.041 7.582 1.00 91.62 92 ILE A O 1
ATOM 777 N N . HIS A 1 93 ? 10.742 5.944 5.699 1.00 92.50 93 HIS A N 1
ATOM 778 C CA . HIS A 1 93 ? 9.811 7.059 5.681 1.00 92.50 93 HIS A CA 1
ATOM 779 C C . HIS A 1 93 ? 8.362 6.576 5.540 1.00 92.50 93 HIS A C 1
ATOM 781 O O . HIS A 1 93 ? 7.500 6.973 6.323 1.00 92.50 93 HIS A O 1
ATOM 787 N N . TYR A 1 94 ? 8.099 5.650 4.617 1.00 94.69 94 TYR A N 1
ATOM 788 C CA . TYR A 1 94 ? 6.783 5.046 4.426 1.00 94.69 94 TYR A CA 1
ATOM 789 C C . TYR A 1 94 ? 6.294 4.343 5.700 1.00 94.69 94 TYR A C 1
ATOM 791 O O . TYR A 1 94 ? 5.173 4.579 6.163 1.00 94.69 94 TYR A O 1
ATOM 799 N N . LEU A 1 95 ? 7.156 3.524 6.312 1.00 95.00 95 LEU A N 1
ATOM 800 C CA . LEU A 1 95 ? 6.861 2.833 7.564 1.00 95.00 95 LEU A CA 1
ATOM 801 C C . LEU A 1 95 ? 6.495 3.821 8.678 1.00 95.00 95 LEU A C 1
ATOM 803 O O . LEU A 1 95 ? 5.508 3.606 9.381 1.00 95.00 95 LEU A O 1
ATOM 807 N N . ASN A 1 96 ? 7.234 4.923 8.814 1.00 95.75 96 ASN A N 1
ATOM 808 C CA . ASN A 1 96 ? 6.963 5.944 9.826 1.00 95.75 96 ASN A CA 1
ATOM 809 C C . ASN A 1 96 ? 5.563 6.557 9.681 1.00 95.75 96 ASN A C 1
ATOM 811 O O . ASN A 1 96 ? 4.874 6.743 10.687 1.00 95.75 96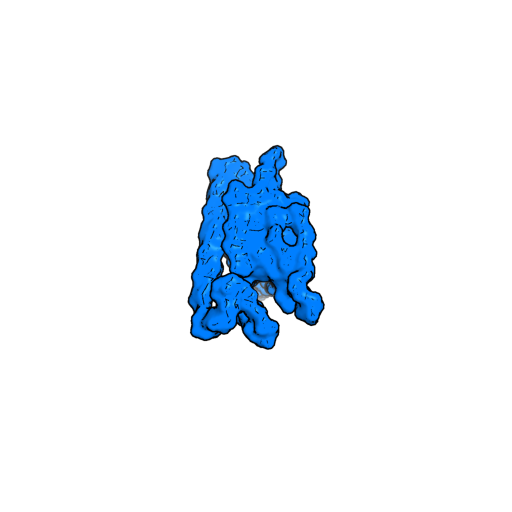 ASN A O 1
ATOM 815 N N . TYR A 1 97 ? 5.101 6.832 8.456 1.00 96.56 97 TYR A N 1
ATOM 816 C CA . TYR A 1 97 ? 3.729 7.306 8.229 1.00 96.56 97 TYR A CA 1
ATOM 817 C C . TYR A 1 97 ? 2.696 6.273 8.687 1.00 96.56 97 TYR A C 1
ATOM 819 O O . TYR A 1 97 ? 1.721 6.619 9.359 1.00 96.56 97 TYR A O 1
ATOM 827 N N . VAL A 1 98 ? 2.918 4.999 8.358 1.00 96.94 98 VAL A N 1
ATOM 828 C CA . VAL A 1 98 ? 1.988 3.918 8.705 1.00 96.94 98 VAL A CA 1
ATOM 829 C C . VAL A 1 98 ? 1.956 3.673 10.215 1.00 96.94 98 VAL A C 1
ATOM 831 O O . VAL A 1 98 ? 0.878 3.508 10.783 1.00 96.94 98 VAL A O 1
ATOM 834 N N . LEU A 1 99 ? 3.106 3.698 10.893 1.00 96.25 99 LEU A N 1
ATOM 835 C CA . LEU A 1 99 ? 3.183 3.535 12.347 1.00 96.25 99 LEU A CA 1
ATOM 836 C C . LEU A 1 99 ? 2.517 4.700 13.088 1.00 96.25 99 LEU A C 1
ATOM 838 O O . LEU A 1 99 ? 1.761 4.463 14.031 1.00 96.25 99 LEU A O 1
ATOM 842 N N . LYS A 1 100 ? 2.707 5.944 12.627 1.00 97.69 100 LYS A N 1
ATOM 843 C CA . LYS A 1 100 ? 1.978 7.109 13.159 1.00 97.69 100 LYS A CA 1
ATOM 844 C C . LYS A 1 100 ? 0.469 6.956 12.972 1.00 97.69 100 LYS A C 1
ATOM 846 O O . LYS A 1 100 ? -0.300 7.230 13.890 1.00 97.69 100 LYS A O 1
ATOM 851 N N . PHE A 1 101 ? 0.024 6.483 11.809 1.00 98.12 101 PHE A N 1
ATOM 852 C CA . PHE A 1 101 ? -1.393 6.215 11.569 1.00 98.12 101 PHE A CA 1
ATOM 853 C C . PHE A 1 101 ? -1.943 5.117 12.485 1.00 98.12 101 PHE A C 1
ATOM 855 O O . PHE A 1 101 ? -2.976 5.317 13.121 1.00 98.12 101 PHE A O 1
ATOM 862 N N . ARG A 1 102 ? -1.219 4.003 12.634 1.00 98.00 102 ARG A N 1
ATOM 863 C CA . ARG A 1 102 ? -1.558 2.931 13.576 1.00 98.00 102 ARG A CA 1
ATOM 864 C C . ARG A 1 102 ? -1.705 3.452 15.007 1.00 98.00 102 ARG A C 1
ATOM 866 O O . ARG A 1 102 ? -2.658 3.069 15.684 1.00 98.00 102 ARG A O 1
ATOM 873 N N . LEU A 1 103 ? -0.787 4.305 15.463 1.00 98.00 103 LEU A N 1
ATOM 874 C CA . LEU A 1 103 ? -0.840 4.897 16.799 1.00 98.00 103 LEU A CA 1
ATOM 875 C C . LEU A 1 103 ? -2.109 5.741 16.981 1.00 98.00 103 LEU A C 1
ATOM 877 O O . LEU A 1 103 ? -2.869 5.474 17.909 1.00 98.00 103 LEU A O 1
ATOM 881 N N . ARG A 1 104 ? -2.414 6.642 16.035 1.00 98.00 104 ARG A N 1
ATOM 882 C CA . ARG A 1 104 ? -3.652 7.450 16.057 1.00 98.00 104 ARG A CA 1
ATOM 883 C C . ARG A 1 104 ? -4.915 6.585 16.111 1.00 98.00 104 ARG A C 1
ATOM 885 O O . ARG A 1 104 ? -5.864 6.903 16.824 1.00 98.00 104 ARG A O 1
ATOM 892 N N . LEU A 1 105 ? -4.945 5.475 15.370 1.00 98.12 105 LEU A N 1
ATOM 893 C CA . LEU A 1 105 ? -6.065 4.529 15.408 1.00 98.12 105 LEU A CA 1
ATOM 894 C C . LEU A 1 105 ? -6.176 3.809 16.755 1.00 98.12 105 LEU A C 1
ATOM 896 O O . LEU A 1 105 ? -7.289 3.541 17.207 1.00 98.12 105 LEU A O 1
ATOM 900 N N . LYS A 1 106 ? -5.045 3.480 17.389 1.00 97.88 106 LYS A N 1
ATOM 901 C CA . LYS A 1 106 ? -5.012 2.852 18.715 1.00 97.88 106 LYS A CA 1
ATOM 902 C C . LYS A 1 106 ? -5.531 3.812 19.786 1.00 97.88 106 LYS A C 1
ATOM 904 O O . LYS A 1 106 ? -6.406 3.422 20.546 1.00 97.88 106 LYS A O 1
ATOM 909 N N . GLU A 1 107 ? -5.056 5.055 19.793 1.00 98.00 107 GLU A N 1
ATOM 910 C CA . GLU A 1 107 ? -5.480 6.108 20.734 1.00 98.00 107 GLU A CA 1
ATOM 911 C C . GLU A 1 107 ? -6.983 6.403 20.645 1.00 98.00 107 GLU A C 1
ATOM 913 O O . GLU A 1 107 ? -7.627 6.692 21.647 1.00 98.00 107 GLU A O 1
ATOM 918 N N . ARG A 1 108 ? -7.565 6.273 19.448 1.00 97.56 108 ARG A N 1
ATOM 919 C CA . ARG A 1 108 ? -9.004 6.459 19.205 1.00 97.56 108 ARG A CA 1
ATOM 920 C C . ARG A 1 108 ? -9.840 5.187 19.390 1.00 97.56 108 ARG A C 1
ATOM 922 O O . ARG A 1 108 ? -11.028 5.207 19.081 1.00 97.56 108 ARG A O 1
ATOM 929 N N . ASN A 1 109 ? -9.247 4.080 19.842 1.00 97.88 109 ASN A N 1
ATOM 930 C CA . ASN A 1 109 ? -9.900 2.768 19.965 1.00 97.88 109 ASN A CA 1
ATOM 931 C C . ASN A 1 109 ? -10.510 2.234 18.650 1.00 97.88 109 ASN A C 1
ATOM 933 O O . ASN A 1 109 ? -11.459 1.454 18.661 1.00 97.88 109 ASN A O 1
ATOM 937 N N . LEU A 1 110 ? -9.952 2.623 17.499 1.00 98.12 110 LEU A N 1
ATOM 938 C CA . LEU A 1 110 ? -10.433 2.216 16.172 1.00 98.12 110 LEU A CA 1
ATOM 939 C C . LEU A 1 110 ? -9.666 1.019 15.601 1.00 98.12 110 LEU A C 1
ATOM 941 O O . LEU A 1 110 ? -10.159 0.359 14.689 1.00 98.12 110 LEU A O 1
ATOM 945 N N . LEU A 1 111 ? -8.466 0.729 16.111 1.00 98.12 111 LEU A N 1
ATOM 946 C CA . LEU A 1 111 ? -7.544 -0.212 15.471 1.00 98.12 111 LEU A CA 1
ATOM 947 C C . LEU A 1 111 ? -8.067 -1.658 15.417 1.00 98.12 111 LEU A C 1
ATOM 949 O O . LEU A 1 111 ? -7.946 -2.298 14.379 1.00 98.12 111 LEU A O 1
ATOM 953 N N . GLN A 1 112 ? -8.642 -2.184 16.503 1.00 97.31 112 GLN A N 1
ATOM 954 C CA . GLN A 1 112 ? -8.944 -3.623 16.612 1.00 97.31 112 GLN A CA 1
ATOM 955 C C . GLN A 1 112 ? -10.033 -4.090 15.636 1.00 97.31 112 GLN A C 1
ATOM 957 O O . GLN A 1 112 ? -9.900 -5.138 15.002 1.00 97.31 112 GLN A O 1
ATOM 962 N N . ASN A 1 113 ? -11.059 -3.263 15.439 1.00 97.25 113 ASN A N 1
ATOM 963 C CA . ASN A 1 113 ? -12.190 -3.567 14.560 1.00 97.25 113 ASN A CA 1
ATOM 964 C C . ASN A 1 113 ? -11.982 -3.065 13.124 1.00 97.25 113 ASN A C 1
ATOM 966 O O . ASN A 1 113 ? -12.917 -3.073 12.327 1.00 97.25 113 ASN A O 1
ATOM 970 N N . LEU A 1 114 ? -10.767 -2.618 12.786 1.00 98.31 114 LEU A N 1
ATOM 971 C CA . LEU A 1 114 ? -10.468 -2.055 11.478 1.00 98.31 114 LEU A CA 1
ATOM 972 C C . LEU A 1 114 ? -10.549 -3.124 10.379 1.00 98.31 114 LEU A C 1
ATOM 974 O O . LEU A 1 114 ? -9.915 -4.185 10.473 1.00 98.31 114 LEU A O 1
ATOM 978 N N . THR A 1 115 ? -11.301 -2.821 9.326 1.00 98.31 115 THR A N 1
ATOM 979 C CA . THR A 1 115 ? -11.523 -3.664 8.142 1.00 98.31 115 THR A CA 1
ATOM 980 C C . THR A 1 115 ? -11.480 -2.821 6.873 1.00 98.31 115 THR A C 1
ATOM 982 O O . THR A 1 115 ? -11.766 -1.628 6.915 1.00 98.31 115 THR A O 1
ATOM 985 N N . PHE A 1 116 ? -11.096 -3.429 5.752 1.00 98.44 116 PHE A N 1
ATOM 986 C CA . PHE A 1 116 ? -11.192 -2.812 4.430 1.00 98.44 116 PHE A CA 1
ATOM 987 C C . PHE A 1 116 ? -12.607 -2.999 3.879 1.00 98.44 116 PHE A C 1
ATOM 989 O O . PHE A 1 116 ? -13.205 -4.052 4.093 1.00 98.44 116 PHE A O 1
ATOM 996 N N . VAL A 1 117 ? -13.126 -1.986 3.185 1.00 98.31 117 VAL A N 1
ATOM 997 C CA . VAL A 1 117 ? -14.470 -2.003 2.589 1.00 98.31 117 VAL A CA 1
ATOM 998 C C . VAL A 1 117 ? -14.407 -1.872 1.074 1.00 98.31 117 VAL A C 1
ATOM 1000 O O . VAL A 1 117 ? -14.970 -2.700 0.366 1.00 98.31 117 VAL A O 1
ATOM 1003 N N . SER A 1 118 ? -13.755 -0.826 0.573 1.00 97.69 118 SER A N 1
ATOM 1004 C CA . SER A 1 118 ? -13.748 -0.508 -0.853 1.00 97.69 118 SER A CA 1
ATOM 1005 C C . SER A 1 118 ? -12.582 0.399 -1.224 1.00 97.69 118 SER A C 1
ATOM 1007 O O . SER A 1 118 ? -11.970 1.042 -0.369 1.00 97.69 118 SER A O 1
ATOM 1009 N N . ALA A 1 119 ? -12.302 0.456 -2.520 1.00 97.38 119 ALA A N 1
ATOM 1010 C CA . ALA A 1 119 ? -11.504 1.494 -3.147 1.00 97.38 119 ALA A CA 1
ATOM 1011 C C . ALA A 1 119 ? -12.427 2.329 -4.043 1.00 97.38 119 ALA A C 1
ATOM 1013 O O . ALA A 1 119 ? -13.295 1.764 -4.708 1.00 97.38 119 ALA A O 1
ATOM 1014 N N . ASP A 1 120 ? -12.253 3.647 -4.042 1.00 95.19 120 ASP A N 1
ATOM 1015 C CA . ASP A 1 120 ? -13.158 4.568 -4.742 1.00 95.19 120 ASP A CA 1
ATOM 1016 C C . ASP A 1 120 ? -13.121 4.402 -6.266 1.00 95.19 120 ASP A C 1
ATOM 1018 O O . ASP A 1 120 ? -14.123 4.632 -6.941 1.00 95.19 120 ASP A O 1
ATOM 1022 N N . ARG A 1 121 ? -11.969 4.007 -6.822 1.00 94.44 121 ARG A N 1
ATOM 1023 C CA . ARG A 1 121 ? -11.776 3.823 -8.263 1.00 94.44 121 ARG A CA 1
ATOM 1024 C C . ARG A 1 121 ? -10.995 2.542 -8.568 1.00 94.44 121 ARG A C 1
ATOM 1026 O O . ARG A 1 121 ? -10.107 2.172 -7.792 1.00 94.44 121 ARG A O 1
ATOM 1033 N N . PRO A 1 122 ? -11.300 1.859 -9.687 1.00 95.00 122 PRO A N 1
ATOM 1034 C CA . PRO A 1 122 ? -10.472 0.764 -10.169 1.00 95.00 122 PRO A CA 1
ATOM 1035 C C . PRO A 1 122 ? -9.129 1.297 -10.698 1.00 95.00 122 PRO A C 1
ATOM 1037 O O . PRO A 1 122 ? -9.022 2.482 -11.014 1.00 95.00 122 PRO A O 1
ATOM 1040 N N . PRO A 1 123 ? -8.108 0.437 -10.841 1.00 96.25 123 PRO A N 1
ATOM 1041 C CA . PRO A 1 123 ? -6.867 0.844 -11.478 1.00 96.25 123 PRO A CA 1
ATOM 1042 C C . PRO A 1 123 ? -7.037 1.172 -12.964 1.00 96.25 123 PRO A C 1
ATOM 1044 O O . PRO A 1 123 ? -7.812 0.530 -13.675 1.00 96.25 123 PRO A O 1
ATOM 1047 N N . GLU A 1 124 ? -6.240 2.117 -13.443 1.00 95.81 124 GLU A N 1
ATOM 1048 C CA . GLU A 1 124 ? -6.249 2.627 -14.812 1.00 95.81 124 GLU A CA 1
ATOM 1049 C C . GLU A 1 124 ? -5.018 2.134 -15.579 1.00 95.81 124 GLU A C 1
ATOM 1051 O O . GLU A 1 124 ? -3.942 1.983 -15.005 1.00 95.81 124 GLU A O 1
ATOM 1056 N N . ILE A 1 125 ? -5.142 1.879 -16.886 1.00 94.31 125 ILE A N 1
ATOM 1057 C CA . ILE A 1 125 ? -3.986 1.526 -17.727 1.00 94.31 125 ILE A CA 1
ATOM 1058 C C . ILE A 1 125 ? -3.285 2.816 -18.157 1.00 94.31 125 ILE A C 1
ATOM 1060 O O . ILE A 1 125 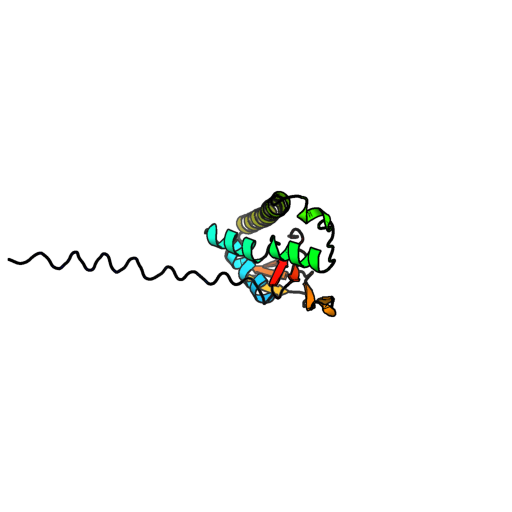? -3.837 3.582 -18.943 1.00 94.31 125 ILE A O 1
ATOM 1064 N N . VAL A 1 126 ? -2.052 3.015 -17.693 1.00 92.19 126 VAL A N 1
ATOM 1065 C CA . VAL A 1 126 ? -1.240 4.211 -17.989 1.00 92.19 126 VAL A CA 1
ATOM 1066 C C . VAL A 1 126 ? -0.196 3.969 -19.078 1.00 92.19 126 VAL A C 1
ATOM 1068 O O . VAL A 1 126 ? 0.234 4.908 -19.737 1.00 92.19 126 VAL A O 1
ATOM 1071 N N . ASN A 1 127 ? 0.177 2.709 -19.332 1.00 90.88 127 ASN A N 1
ATOM 1072 C CA . ASN A 1 127 ? 0.987 2.329 -20.489 1.00 90.88 127 ASN A CA 1
ATOM 1073 C C . ASN A 1 127 ? 0.475 1.006 -21.074 1.00 90.88 127 ASN A C 1
ATOM 1075 O O . ASN A 1 127 ? 0.707 -0.064 -20.515 1.00 90.88 127 ASN A O 1
ATOM 1079 N N . LYS A 1 128 ? -0.217 1.078 -22.219 1.00 91.56 128 LYS A N 1
ATOM 1080 C CA . LYS A 1 128 ? -0.797 -0.100 -22.887 1.00 91.56 128 LYS A CA 1
ATOM 1081 C C . LYS A 1 128 ? 0.263 -1.066 -23.419 1.00 91.56 128 LYS A C 1
ATOM 1083 O O . LYS A 1 128 ? 0.056 -2.269 -23.335 1.00 91.56 128 LYS A O 1
ATOM 1088 N N . LYS A 1 129 ? 1.383 -0.551 -23.943 1.00 91.75 129 LYS A N 1
ATOM 1089 C CA . LYS A 1 129 ? 2.460 -1.365 -24.537 1.00 91.75 129 LYS A CA 1
ATOM 1090 C C . LYS A 1 129 ? 3.109 -2.271 -23.493 1.00 91.75 129 LYS A C 1
ATOM 1092 O O . LYS A 1 129 ? 3.396 -3.424 -23.780 1.00 91.75 129 LYS A O 1
ATOM 1097 N N . LEU A 1 130 ? 3.313 -1.738 -22.292 1.00 90.19 130 LEU A N 1
ATOM 1098 C CA . LEU A 1 130 ? 3.974 -2.433 -21.186 1.00 90.19 130 LEU A CA 1
ATOM 1099 C C . LEU A 1 130 ? 2.987 -3.059 -20.189 1.00 90.19 130 LEU A C 1
ATOM 1101 O O . LEU A 1 130 ? 3.400 -3.688 -19.221 1.00 90.19 130 LEU A O 1
ATOM 1105 N N . GLY A 1 131 ? 1.679 -2.874 -20.394 1.00 91.62 131 GLY A N 1
ATOM 1106 C CA . GLY A 1 131 ? 0.647 -3.367 -19.480 1.00 91.62 131 GLY A CA 1
ATOM 1107 C C . GLY A 1 131 ? 0.675 -2.716 -18.092 1.00 91.62 131 GLY A C 1
ATOM 1108 O O . GLY A 1 131 ? 0.199 -3.318 -17.130 1.00 91.62 131 GLY A O 1
ATOM 1109 N N . ILE A 1 132 ? 1.222 -1.502 -17.970 1.00 92.81 132 ILE A N 1
ATOM 1110 C CA . ILE A 1 132 ? 1.352 -0.817 -16.680 1.00 92.81 132 ILE A CA 1
ATOM 1111 C C . ILE A 1 132 ? 0.008 -0.233 -16.283 1.00 92.81 132 ILE A C 1
ATOM 1113 O O . ILE A 1 132 ? -0.618 0.526 -17.034 1.00 92.81 132 ILE A O 1
ATOM 1117 N N . GLN A 1 133 ? -0.400 -0.570 -15.066 1.00 95.75 133 GLN A N 1
ATOM 1118 C CA . GLN A 1 133 ? -1.596 -0.044 -14.430 1.00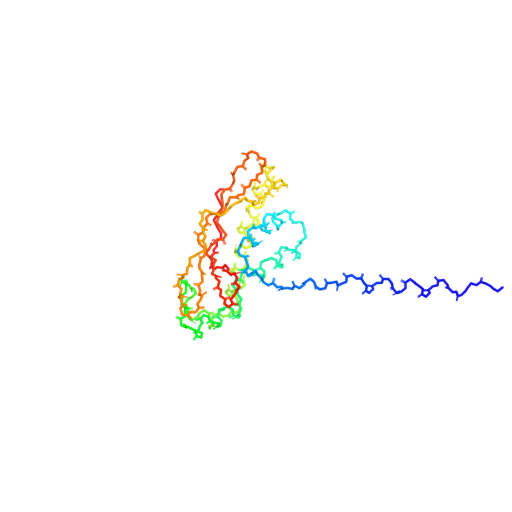 95.75 133 GLN A CA 1
ATOM 1119 C C . GLN A 1 133 ? -1.211 0.865 -13.267 1.00 95.75 133 GLN A C 1
ATOM 1121 O O . GLN A 1 133 ? -0.190 0.634 -12.628 1.00 95.75 133 GLN A O 1
ATOM 1126 N N . LEU A 1 134 ? -2.036 1.861 -12.973 1.00 94.75 134 LEU A N 1
ATOM 1127 C CA . LEU A 1 134 ? -1.903 2.772 -11.843 1.00 94.75 134 LEU A CA 1
ATOM 1128 C C . LEU A 1 134 ? -3.174 2.715 -11.002 1.00 94.75 134 LEU A C 1
ATOM 1130 O O . LEU A 1 134 ? -4.281 2.748 -11.528 1.00 94.75 134 LEU A O 1
ATOM 1134 N N . SER A 1 135 ? -3.014 2.692 -9.687 1.00 95.94 135 SER A N 1
ATOM 1135 C CA . SER A 1 135 ? -4.068 3.011 -8.740 1.00 95.94 135 SER A CA 1
ATOM 1136 C C . SER A 1 135 ? -3.652 4.190 -7.877 1.00 95.94 135 SER A C 1
ATOM 1138 O O . SER A 1 135 ? -2.719 4.110 -7.071 1.00 95.94 135 SER A O 1
ATOM 1140 N N . GLU A 1 136 ? -4.397 5.277 -8.034 1.00 93.50 136 GLU A N 1
ATOM 1141 C CA . GLU A 1 136 ? -4.332 6.460 -7.193 1.00 93.50 136 GLU A CA 1
ATOM 1142 C C . GLU A 1 136 ? -5.710 6.706 -6.562 1.00 93.50 136 GLU A C 1
ATOM 1144 O O . GLU A 1 136 ? -6.471 7.598 -6.947 1.00 93.50 136 GLU A O 1
ATOM 1149 N N . THR A 1 137 ? -6.067 5.859 -5.602 1.00 95.00 137 THR A N 1
ATOM 1150 C CA . THR A 1 137 ? -7.410 5.851 -5.019 1.00 95.00 137 THR A CA 1
ATOM 1151 C C . THR A 1 137 ? -7.386 6.008 -3.509 1.00 95.00 137 THR A C 1
ATOM 1153 O O . THR A 1 137 ? -6.461 5.564 -2.822 1.00 95.00 137 THR A O 1
ATOM 1156 N N . LEU A 1 138 ? -8.446 6.622 -2.991 1.00 96.94 138 LEU A N 1
ATOM 1157 C CA . LEU A 1 138 ? -8.809 6.461 -1.596 1.00 96.94 138 LEU A CA 1
ATOM 1158 C C . LEU A 1 138 ? -9.309 5.031 -1.389 1.00 96.94 138 LEU A C 1
ATOM 1160 O O . LEU A 1 138 ? -9.988 4.456 -2.247 1.00 96.94 138 LEU A O 1
ATOM 1164 N N . ILE A 1 139 ? -8.939 4.468 -0.249 1.00 97.81 139 ILE A N 1
ATOM 1165 C CA . ILE A 1 139 ? -9.515 3.256 0.299 1.00 97.81 139 ILE A CA 1
ATOM 1166 C C . ILE A 1 139 ? -10.346 3.621 1.520 1.00 97.81 139 ILE A C 1
ATOM 1168 O O . ILE A 1 139 ? -9.968 4.457 2.346 1.00 97.81 139 ILE A O 1
ATOM 1172 N N . THR A 1 140 ? -11.477 2.947 1.631 1.00 98.38 140 THR A N 1
ATOM 1173 C CA . THR A 1 140 ? -12.387 3.058 2.755 1.00 98.38 140 THR A CA 1
ATOM 1174 C C . THR A 1 140 ? -12.099 1.936 3.739 1.00 98.38 140 THR A C 1
ATOM 1176 O O . THR A 1 140 ? -12.244 0.752 3.423 1.00 98.38 140 THR A O 1
ATOM 1179 N N . LEU A 1 141 ? -11.720 2.316 4.957 1.00 98.44 141 LEU A N 1
ATOM 1180 C CA . LEU A 1 141 ? -11.640 1.424 6.105 1.00 98.44 141 LEU A CA 1
ATOM 1181 C C . LEU A 1 141 ? -12.821 1.683 7.045 1.00 98.44 141 LEU A C 1
ATOM 1183 O O . LEU A 1 141 ? -13.269 2.821 7.203 1.00 98.44 141 LEU A O 1
ATOM 1187 N N . LYS A 1 142 ? -13.306 0.639 7.716 1.00 98.19 142 LYS A N 1
ATOM 1188 C CA . LYS A 1 142 ? -14.343 0.749 8.749 1.00 98.19 142 LYS A CA 1
ATOM 1189 C C . LYS A 1 142 ? -13.886 0.187 10.080 1.00 98.19 142 LYS A C 1
ATOM 1191 O O . LYS A 1 142 ? -13.207 -0.835 10.125 1.00 98.19 142 LYS A O 1
ATOM 1196 N N . SER A 1 143 ? -14.315 0.843 11.154 1.00 97.94 143 SER A N 1
ATOM 1197 C CA . SER A 1 143 ? -14.224 0.354 12.529 1.00 97.94 143 SER A CA 1
ATOM 1198 C C . SER A 1 143 ? -15.541 0.658 13.245 1.00 97.94 143 SER A C 1
ATOM 1200 O O . SER A 1 143 ? -15.815 1.800 13.621 1.00 97.94 143 SER A O 1
ATOM 1202 N N . GLY A 1 144 ? -16.415 -0.347 13.344 1.00 95.25 144 GLY A N 1
ATOM 1203 C CA . GLY A 1 144 ? -17.804 -0.145 13.769 1.00 95.25 144 GLY A CA 1
ATOM 1204 C C . GLY A 1 144 ? -18.554 0.803 12.822 1.00 95.25 144 GLY A C 1
ATOM 1205 O O . GLY A 1 144 ? -18.581 0.586 11.612 1.00 95.25 144 GLY A O 1
ATOM 1206 N N . THR A 1 145 ? -19.136 1.875 13.365 1.00 96.00 145 THR A N 1
ATOM 1207 C CA . THR A 1 145 ? -19.847 2.917 12.595 1.00 96.00 145 THR A CA 1
ATOM 1208 C C . THR A 1 145 ? -18.924 3.994 12.019 1.00 96.00 145 THR A C 1
ATOM 1210 O O . THR A 1 145 ? -19.384 4.872 11.292 1.00 96.00 145 THR A O 1
ATOM 1213 N N . ARG A 1 146 ? -17.624 3.962 12.341 1.00 97.81 146 ARG A N 1
ATOM 1214 C CA . ARG A 1 146 ? -16.660 4.963 11.879 1.00 97.81 146 ARG A CA 1
ATOM 1215 C C . ARG A 1 146 ? -16.071 4.561 10.535 1.00 97.81 146 ARG A C 1
ATOM 1217 O O . ARG A 1 146 ? -15.542 3.459 10.384 1.00 97.81 146 ARG A O 1
ATOM 1224 N N . THR A 1 147 ? -16.118 5.501 9.601 1.00 97.81 147 THR A N 1
ATOM 1225 C CA . THR A 1 147 ? -15.449 5.431 8.302 1.00 97.81 147 THR A CA 1
ATOM 1226 C C . THR A 1 147 ? -14.129 6.186 8.381 1.00 97.81 147 THR A C 1
ATOM 1228 O O . THR A 1 147 ? -14.079 7.296 8.908 1.00 97.81 147 THR A O 1
ATOM 1231 N N . ILE A 1 148 ? -13.065 5.581 7.866 1.00 98.06 148 ILE A N 1
ATOM 1232 C CA . ILE A 1 148 ? -11.730 6.168 7.784 1.00 98.06 148 ILE A CA 1
ATOM 1233 C C . ILE A 1 148 ? -11.295 6.086 6.326 1.00 98.06 148 ILE A C 1
ATOM 1235 O O . ILE A 1 148 ? -11.268 4.998 5.751 1.00 98.06 148 ILE A O 1
ATOM 1239 N N . LEU A 1 149 ? -10.954 7.228 5.740 1.00 97.31 149 LEU A N 1
ATOM 1240 C CA . LEU A 1 149 ? -10.448 7.306 4.376 1.00 97.31 149 LEU A CA 1
ATOM 1241 C C . LEU A 1 149 ? -8.931 7.429 4.413 1.00 97.31 149 LEU A C 1
ATOM 1243 O O . LEU A 1 149 ? -8.374 8.224 5.171 1.00 97.31 149 LEU A O 1
ATOM 1247 N N . CYS A 1 150 ? -8.244 6.652 3.588 1.00 97.00 150 CYS A N 1
ATOM 1248 C CA . CYS A 1 150 ? -6.808 6.805 3.411 1.00 97.00 150 CYS A CA 1
ATOM 1249 C C . CYS A 1 150 ? -6.367 6.469 1.995 1.00 97.00 150 CYS A C 1
ATOM 1251 O O . CYS A 1 150 ? -7.084 5.836 1.237 1.00 97.00 150 CYS A O 1
ATOM 1253 N N . LYS A 1 151 ? -5.165 6.905 1.632 1.00 97.31 151 LYS A N 1
ATOM 1254 C CA . LYS A 1 151 ? -4.508 6.586 0.368 1.00 97.31 151 LYS A CA 1
ATOM 1255 C C . LYS A 1 151 ? -3.178 5.926 0.694 1.00 97.31 151 LYS A C 1
ATOM 1257 O O . LYS A 1 151 ? -2.391 6.492 1.449 1.00 97.31 151 LYS A O 1
ATOM 1262 N N . LEU A 1 152 ? -2.893 4.766 0.107 1.00 97.00 152 LEU A N 1
ATOM 1263 C CA . LEU A 1 152 ? -1.627 4.045 0.325 1.00 97.00 152 LEU A CA 1
ATOM 1264 C C . LEU A 1 152 ? -0.486 4.532 -0.589 1.00 97.00 152 LEU A C 1
ATOM 1266 O O . LEU A 1 152 ? 0.482 3.820 -0.793 1.00 97.00 152 LEU A O 1
ATOM 1270 N N . GLY A 1 153 ? -0.608 5.729 -1.155 1.00 95.00 153 GLY A N 1
ATOM 1271 C CA . GLY A 1 153 ? 0.289 6.250 -2.184 1.00 95.00 153 GLY A CA 1
ATOM 1272 C C . GLY A 1 153 ? -0.222 5.976 -3.598 1.00 95.00 153 GLY A C 1
ATOM 1273 O O . GLY A 1 153 ? -1.387 5.632 -3.804 1.00 95.00 153 GLY A O 1
ATOM 1274 N N . GLU A 1 154 ? 0.647 6.203 -4.570 1.00 94.31 154 GLU A N 1
ATOM 1275 C CA . GLU A 1 154 ? 0.471 5.842 -5.974 1.00 94.31 154 GLU A CA 1
ATOM 1276 C C . GLU A 1 154 ? 1.049 4.452 -6.184 1.00 94.31 154 GLU A C 1
ATOM 1278 O O . GLU A 1 154 ? 2.218 4.197 -5.877 1.00 94.31 154 GLU A O 1
ATOM 1283 N N . ILE A 1 155 ? 0.193 3.538 -6.633 1.00 95.62 155 ILE A N 1
ATOM 1284 C CA . ILE A 1 155 ? 0.519 2.121 -6.735 1.00 95.62 155 ILE A CA 1
ATOM 1285 C C . ILE A 1 155 ? 0.509 1.728 -8.201 1.00 95.62 155 ILE A C 1
ATOM 1287 O O . ILE A 1 155 ? -0.542 1.780 -8.835 1.00 95.62 155 ILE A O 1
ATOM 1291 N N . TYR A 1 156 ? 1.645 1.299 -8.731 1.00 94.94 156 TYR A N 1
ATOM 1292 C CA . TYR A 1 156 ? 1.739 0.823 -10.103 1.00 94.94 156 TYR A CA 1
ATOM 1293 C C . TYR A 1 156 ? 1.823 -0.692 -10.145 1.00 94.94 156 TYR A C 1
ATOM 1295 O O . TYR A 1 156 ? 2.455 -1.310 -9.289 1.00 94.94 156 TYR A O 1
ATOM 1303 N N . LYS A 1 157 ? 1.218 -1.288 -11.168 1.00 95.31 157 LYS A N 1
ATOM 1304 C CA . LYS A 1 157 ? 1.453 -2.679 -11.527 1.00 95.31 157 LYS A CA 1
ATOM 1305 C C . LYS A 1 157 ? 2.616 -2.741 -12.505 1.00 95.31 157 LYS A C 1
ATOM 1307 O O . LYS A 1 157 ? 2.459 -2.368 -13.666 1.00 95.31 157 LYS A O 1
ATOM 1312 N N . VAL A 1 158 ? 3.762 -3.200 -12.023 1.00 90.62 158 VAL A N 1
ATOM 1313 C CA . VAL A 1 158 ? 5.011 -3.342 -12.779 1.00 90.62 158 VAL A CA 1
ATOM 1314 C C . VAL A 1 158 ? 5.397 -4.814 -12.744 1.00 90.62 158 VAL A C 1
ATOM 1316 O O . VAL A 1 158 ? 5.329 -5.431 -11.685 1.00 90.62 158 VAL A O 1
ATOM 1319 N N . GLU A 1 159 ? 5.700 -5.404 -13.902 1.00 89.94 159 GLU A N 1
ATOM 1320 C CA . GLU A 1 159 ? 6.007 -6.844 -14.019 1.00 89.94 159 GLU A CA 1
ATOM 1321 C C . GLU A 1 159 ? 4.922 -7.758 -13.409 1.00 89.94 159 GLU A C 1
ATOM 1323 O O . GLU A 1 159 ? 5.184 -8.826 -12.862 1.00 89.94 159 GLU A O 1
ATOM 1328 N N . GLY A 1 160 ? 3.657 -7.329 -13.481 1.00 92.25 160 GLY A N 1
ATOM 1329 C CA . GLY A 1 160 ? 2.528 -8.073 -12.921 1.00 92.25 160 GLY A CA 1
ATOM 1330 C C . GLY A 1 160 ? 2.308 -7.889 -11.412 1.00 92.25 160 GLY A C 1
ATOM 1331 O O . GLY A 1 160 ? 1.330 -8.431 -10.887 1.00 92.25 160 GLY A O 1
ATOM 1332 N N . GLU A 1 161 ? 3.131 -7.090 -10.732 1.00 95.69 161 GLU A N 1
ATOM 1333 C CA . GLU A 1 161 ? 3.104 -6.883 -9.282 1.00 95.69 161 GLU A CA 1
ATOM 1334 C C . GLU A 1 161 ? 2.766 -5.436 -8.907 1.00 95.69 161 GLU A C 1
ATOM 1336 O O . GLU A 1 161 ? 3.283 -4.489 -9.492 1.00 95.69 161 GLU A O 1
ATOM 1341 N N . TRP A 1 162 ? 1.918 -5.250 -7.897 1.00 96.94 162 TRP A N 1
ATOM 1342 C CA . TRP A 1 162 ? 1.548 -3.936 -7.376 1.00 96.94 162 TRP A CA 1
ATOM 1343 C C . TRP A 1 162 ? 2.606 -3.402 -6.413 1.00 96.94 162 TRP A C 1
ATOM 1345 O O . TRP A 1 162 ? 2.876 -4.010 -5.375 1.00 96.94 162 TRP A O 1
ATOM 1355 N N . ARG A 1 163 ? 3.168 -2.239 -6.747 1.00 95.06 163 ARG A N 1
ATOM 1356 C CA . ARG A 1 163 ? 4.246 -1.567 -6.019 1.00 95.06 163 ARG A CA 1
ATOM 1357 C C . ARG A 1 163 ? 3.896 -0.110 -5.752 1.00 95.06 163 ARG A C 1
ATOM 1359 O O . ARG A 1 163 ? 3.310 0.551 -6.598 1.00 95.06 163 ARG A O 1
ATOM 1366 N N . VAL A 1 164 ? 4.254 0.387 -4.578 1.00 94.12 164 VAL A N 1
ATOM 1367 C CA . VAL A 1 164 ? 3.965 1.733 -4.093 1.00 94.12 164 VAL A CA 1
ATOM 1368 C C . VAL A 1 164 ? 5.164 2.636 -4.327 1.00 94.12 164 VAL A C 1
ATOM 1370 O O . VAL A 1 164 ? 6.268 2.327 -3.879 1.00 94.12 164 VAL A O 1
ATOM 1373 N N . PHE A 1 165 ? 4.913 3.768 -4.976 1.00 91.62 165 PHE A N 1
ATOM 1374 C CA . PHE A 1 165 ? 5.931 4.721 -5.415 1.00 91.62 165 PHE A CA 1
ATOM 1375 C C . PHE A 1 165 ? 5.924 6.030 -4.630 1.00 91.62 165 PHE A C 1
ATOM 1377 O O . PHE A 1 165 ? 6.886 6.790 -4.690 1.00 91.62 165 PHE A O 1
ATOM 1384 N N . THR A 1 166 ? 4.867 6.306 -3.865 1.00 90.88 166 THR A N 1
ATOM 1385 C CA . THR A 1 166 ? 4.776 7.518 -3.042 1.00 90.88 166 THR A CA 1
ATOM 1386 C C . THR A 1 166 ? 4.370 7.219 -1.619 1.00 90.88 166 THR A C 1
ATOM 1388 O O . THR A 1 166 ? 3.979 6.111 -1.265 1.00 90.88 166 THR A O 1
ATOM 1391 N N . THR A 1 167 ? 4.500 8.226 -0.767 1.00 91.38 167 THR A N 1
ATOM 1392 C CA . THR A 1 167 ? 4.094 8.139 0.628 1.00 91.38 167 THR A CA 1
ATOM 1393 C C . THR A 1 167 ? 2.569 8.089 0.758 1.00 91.38 167 THR A C 1
ATOM 1395 O O . THR A 1 167 ? 1.837 8.651 -0.065 1.00 91.38 167 THR A O 1
ATOM 1398 N N . PRO A 1 168 ? 2.056 7.429 1.807 1.00 95.81 168 PRO A N 1
ATOM 1399 C CA . PRO A 1 168 ? 0.626 7.330 2.017 1.00 95.81 168 PRO A CA 1
ATOM 1400 C C . PRO A 1 168 ? 0.074 8.639 2.599 1.00 95.81 168 PRO A C 1
ATOM 1402 O O . PRO A 1 168 ? 0.778 9.390 3.278 1.00 95.81 168 PRO A O 1
ATOM 1405 N N . LYS A 1 169 ? -1.218 8.892 2.381 1.00 96.06 169 LYS A N 1
ATOM 1406 C CA . LYS A 1 169 ? -1.960 10.017 2.969 1.00 96.06 169 LYS A CA 1
ATOM 1407 C C . LYS A 1 169 ? -3.061 9.471 3.877 1.00 96.06 169 LYS A C 1
ATOM 1409 O O . LYS A 1 169 ? -3.885 8.661 3.455 1.00 96.06 169 LYS A O 1
ATOM 1414 N N . PHE A 1 170 ? -3.049 9.899 5.136 1.00 94.31 170 PHE A N 1
ATOM 1415 C CA . PHE A 1 170 ? -3.949 9.419 6.186 1.00 94.31 170 PHE A CA 1
ATOM 1416 C C . PHE A 1 170 ? -4.674 10.606 6.827 1.00 94.31 170 PHE A C 1
ATOM 1418 O O . PHE A 1 170 ? -4.043 11.339 7.602 1.00 94.31 170 PHE A O 1
ATOM 1425 N N . TRP A 1 171 ? -5.960 10.771 6.514 1.00 84.94 171 TRP A N 1
ATOM 1426 C CA . TRP A 1 171 ? -6.825 11.826 7.052 1.00 84.94 171 TRP A CA 1
ATOM 1427 C C . TRP A 1 171 ? -7.461 11.415 8.386 1.00 84.94 171 TRP A C 1
ATOM 1429 O O . TRP A 1 171 ? -7.806 10.221 8.548 1.00 84.94 171 TRP A O 1
#

Secondary structure (DSSP, 8-state):
---SSSSSSSSTTSSS----------SSHHHHHHHHHHHHH---HHHHHHHHHHHB--HHHHHHHHHTT--BTTB-GGGGTSHHHHHHHHHHHHHHHHHHHHHHHHHTT-STT-EEEEESS--EEEETTTTEEEE---EEEEETTEEEEEE---EEEETTEEEE-S--EE-

Sequence (171 aa):
MKTTFLTLLLILSITLFCKAQSTKNYTNITKLYEDFPKVLKSNNWRVIDDYFNKILVNKSTMGYMEEHELSYGDFRYNALRIEPLIIHFFKIHYLNYVLKFRLRLKERNLLQNLTFVSADRPPEIVNKKLGIQLSETLITLKSGTRTILCKLGEIYKVEGEWRVFTTPKFW

pLDDT: mean 84.58, std 18.55, range [40.97, 98.44]